Protein AF-A0AAN8EA40-F1 (afdb_monomer)

Sequence (166 aa):
MSTSNLGLNASTLRSSLPILTGALYTLGIYGGLHTLRDPTSGAKSFGIILPNSTPTNTETAYTRIHGIRNFANGAIGLSMLAFLEYSSYCTSFTTGPLVTTAVKKMLGYSMLIGAVVGVSDGWTLYQFSEAEGLDGEAKETAKRQRVGHVGMAVVPAVLGVGWLYA

Foldseek 3Di:
DDDPDPCPDLVVLLVCLLVLLLVVLVVLQVLLVVCLVPVQVSCVLLLADDPPDDDDPVSSVVSNVSSVVSNVLSVVSVVLSCCCPPNCQCVPPPRNVVSNLVSLLVLLVSLLVVLVVLQVSLVVLVVVLPDPPDDDPSNVSSNVSSVVSNVVSVSSNVSSVSSNVD

Solvent-accessible surface area (backbone atoms only — not comparable to full-atom values): 8407 Å² total; per-residue (Å²): 138,83,84,78,78,87,67,78,49,68,65,60,56,58,70,42,45,65,59,55,50,45,52,54,21,48,50,27,31,52,53,7,51,47,9,58,77,37,32,69,63,32,38,42,74,72,20,50,54,69,80,97,52,83,77,49,73,66,56,44,50,52,40,30,53,52,11,51,51,33,23,50,54,10,50,51,51,43,49,53,50,47,42,55,77,70,32,67,60,32,71,31,89,87,52,4,69,62,49,37,49,50,51,33,40,51,52,8,51,53,23,40,52,50,16,52,48,23,42,48,51,16,53,50,25,48,54,55,36,68,35,88,94,48,55,72,70,34,21,54,39,8,51,53,34,19,53,49,30,42,58,56,17,48,55,35,35,52,51,10,53,46,32,62,76,100

Structure (mmCIF, N/CA/C/O backbone):
data_AF-A0AAN8EA40-F1
#
_entry.id   AF-A0AAN8EA40-F1
#
loop_
_atom_site.group_PDB
_atom_site.id
_atom_site.type_symbol
_atom_site.label_atom_id
_atom_site.label_alt_id
_atom_site.label_comp_id
_atom_site.label_asym_id
_atom_site.label_entity_id
_atom_site.label_seq_id
_atom_site.pdbx_PDB_ins_code
_atom_site.Cartn_x
_atom_site.Cartn_y
_atom_site.Cartn_z
_atom_site.occupancy
_atom_site.B_iso_or_equiv
_atom_site.auth_seq_id
_atom_site.auth_comp_id
_atom_site.auth_asym_id
_atom_site.auth_atom_id
_atom_site.pdbx_PDB_model_num
ATOM 1 N N . MET A 1 1 ? -27.333 -1.429 -36.889 1.00 37.62 1 MET A N 1
ATOM 2 C CA . MET A 1 1 ? -27.104 -1.162 -35.453 1.00 37.62 1 MET A CA 1
ATOM 3 C C . MET A 1 1 ? -25.611 -1.264 -35.203 1.00 37.62 1 MET A C 1
ATOM 5 O O . MET A 1 1 ? -25.055 -2.337 -35.378 1.00 37.62 1 MET A O 1
ATOM 9 N N . SER A 1 2 ? -24.961 -0.130 -34.941 1.00 35.69 2 SER A N 1
ATOM 10 C CA . SER A 1 2 ? -23.514 -0.035 -34.726 1.00 35.69 2 SER A CA 1
ATOM 11 C C . SER A 1 2 ? -23.214 -0.334 -33.259 1.00 35.69 2 SER A C 1
ATOM 13 O O . SER A 1 2 ? -23.702 0.372 -32.378 1.00 35.69 2 SER A O 1
ATOM 15 N N . THR A 1 3 ? -22.464 -1.400 -32.991 1.00 43.47 3 THR A N 1
ATOM 16 C CA . THR A 1 3 ? -21.901 -1.693 -31.670 1.00 43.47 3 THR A CA 1
ATOM 17 C C . THR A 1 3 ? -20.776 -0.699 -31.406 1.00 43.47 3 THR A C 1
ATOM 19 O O . THR A 1 3 ? -19.670 -0.838 -31.925 1.00 43.47 3 THR A O 1
ATOM 22 N N . SER A 1 4 ? -21.073 0.346 -30.638 1.00 45.00 4 SER A N 1
ATOM 23 C CA . SER A 1 4 ? -20.096 1.334 -30.195 1.00 45.00 4 SER A CA 1
ATOM 24 C C . SER A 1 4 ? -19.005 0.669 -29.353 1.00 45.00 4 SER A C 1
ATOM 26 O O . SER A 1 4 ? -19.271 0.087 -28.303 1.00 45.00 4 SER A O 1
ATOM 28 N N . ASN A 1 5 ? -17.779 0.776 -29.861 1.00 45.84 5 ASN A N 1
ATOM 29 C CA . ASN A 1 5 ? -16.525 0.305 -29.294 1.00 45.84 5 ASN A CA 1
ATOM 30 C C . ASN A 1 5 ? -16.350 0.705 -27.817 1.00 45.84 5 ASN A C 1
ATOM 32 O O . ASN A 1 5 ? -15.955 1.829 -27.518 1.00 45.84 5 ASN A O 1
ATOM 36 N N . LEU A 1 6 ? -16.496 -0.254 -26.901 1.00 45.44 6 LEU A N 1
ATOM 37 C CA . LEU A 1 6 ? -15.894 -0.225 -25.557 1.00 45.44 6 LEU A CA 1
ATOM 38 C C . LEU A 1 6 ? -14.390 -0.568 -25.632 1.00 45.44 6 LEU A C 1
ATOM 40 O O . LEU A 1 6 ? -13.845 -1.321 -24.830 1.00 45.44 6 LEU A O 1
ATOM 44 N N . GLY A 1 7 ? -13.711 -0.034 -26.648 1.00 42.53 7 GLY A N 1
ATOM 45 C CA . GLY A 1 7 ? -12.279 -0.181 -26.843 1.00 42.53 7 GLY A CA 1
ATOM 46 C C . GLY A 1 7 ? -11.542 0.829 -25.981 1.00 42.53 7 GLY A C 1
ATOM 47 O O . GLY A 1 7 ? -11.086 1.851 -26.488 1.00 42.53 7 GLY A O 1
ATOM 48 N N . LEU A 1 8 ? -11.411 0.549 -24.684 1.00 53.44 8 LEU A N 1
ATOM 49 C CA . LEU A 1 8 ? -10.285 1.072 -23.913 1.00 53.44 8 LEU A CA 1
ATOM 50 C C . LEU A 1 8 ? -9.019 0.647 -24.668 1.00 53.44 8 LEU A C 1
ATOM 52 O O . LEU A 1 8 ? -8.641 -0.523 -24.652 1.00 53.44 8 LEU A O 1
ATOM 56 N N . ASN A 1 9 ? -8.434 1.571 -25.431 1.00 59.56 9 ASN A N 1
ATOM 57 C CA . ASN A 1 9 ? -7.292 1.271 -26.280 1.00 59.56 9 ASN A CA 1
ATOM 58 C C . ASN A 1 9 ? -6.148 0.790 -25.378 1.00 59.56 9 ASN A C 1
ATOM 60 O O . ASN A 1 9 ? -5.776 1.477 -24.424 1.00 59.56 9 ASN A O 1
ATOM 64 N N . ALA A 1 10 ? -5.606 -0.398 -25.651 1.00 61.06 10 ALA A N 1
ATOM 65 C CA . ALA A 1 10 ? -4.533 -0.991 -24.854 1.00 61.06 10 ALA A CA 1
ATOM 66 C C . ALA A 1 10 ? -3.324 -0.043 -24.722 1.00 61.06 10 ALA A C 1
ATOM 68 O O . ALA A 1 10 ? -2.621 -0.071 -23.712 1.00 61.06 10 ALA A O 1
ATOM 69 N N . SER A 1 11 ? -3.126 0.848 -25.701 1.00 61.09 11 SER A N 1
ATOM 70 C CA . SER A 1 11 ? -2.128 1.919 -25.645 1.00 61.09 11 SER A CA 1
ATOM 71 C C . SER A 1 11 ? -2.410 2.948 -24.542 1.00 61.09 11 SER A C 1
ATOM 73 O O . SER A 1 11 ? -1.503 3.276 -23.786 1.00 61.09 11 SER A O 1
ATOM 75 N N . THR A 1 12 ? -3.656 3.406 -24.384 1.00 65.12 12 THR A N 1
ATOM 76 C CA . THR A 1 12 ? -4.066 4.356 -23.336 1.00 65.12 12 THR A CA 1
ATOM 77 C C . THR A 1 12 ? -3.888 3.758 -21.943 1.00 65.12 12 THR A C 1
ATOM 79 O O . THR A 1 12 ? -3.359 4.419 -21.051 1.00 65.12 12 THR A O 1
ATOM 82 N N . LEU A 1 13 ? -4.254 2.483 -21.771 1.00 64.75 13 LEU A N 1
ATOM 83 C CA . LEU A 1 13 ? -4.001 1.735 -20.535 1.00 64.75 13 LEU A CA 1
ATOM 84 C C . LEU A 1 13 ? -2.501 1.688 -20.223 1.00 64.75 13 LEU A C 1
ATOM 86 O O . LEU A 1 13 ? -2.096 2.066 -19.124 1.00 64.75 13 LEU A O 1
ATOM 90 N N . ARG A 1 14 ? -1.670 1.325 -21.205 1.00 72.31 14 ARG A N 1
ATOM 91 C CA . ARG A 1 14 ? -0.217 1.196 -21.032 1.00 72.31 14 ARG A CA 1
ATOM 92 C C . ARG A 1 14 ? 0.465 2.535 -20.710 1.00 72.31 14 ARG A C 1
ATOM 94 O O . ARG A 1 14 ? 1.336 2.565 -19.848 1.00 72.31 14 ARG A O 1
ATOM 101 N N . SER A 1 15 ? 0.029 3.640 -21.318 1.00 79.56 15 SER A N 1
ATOM 102 C CA . SER A 1 15 ? 0.539 4.990 -21.020 1.00 79.56 15 SER A CA 1
ATOM 103 C C . SER A 1 15 ? 0.106 5.529 -19.651 1.00 79.56 15 SER A C 1
ATOM 105 O O . SER A 1 15 ? 0.781 6.389 -19.094 1.00 79.56 15 SER A O 1
ATOM 107 N N . SER A 1 16 ? -1.002 5.035 -19.091 1.00 87.06 16 SER A N 1
ATOM 108 C CA . SER A 1 16 ? -1.504 5.472 -17.779 1.00 87.06 16 SER A CA 1
ATOM 109 C C . SER A 1 16 ? -0.897 4.717 -16.588 1.00 87.06 16 SER A C 1
ATOM 111 O O . SER A 1 16 ? -0.950 5.216 -15.462 1.00 87.06 16 SER A O 1
ATOM 113 N N . LEU A 1 17 ? -0.293 3.541 -16.822 1.00 91.62 17 LEU A N 1
ATOM 114 C CA . LEU A 1 17 ? 0.243 2.674 -15.767 1.00 91.62 17 LEU A CA 1
ATOM 115 C C . LEU A 1 17 ? 1.237 3.388 -14.838 1.00 91.62 17 LEU A C 1
ATOM 117 O O . LEU A 1 17 ? 1.021 3.312 -13.627 1.00 91.62 17 LEU A O 1
ATOM 121 N N . PRO A 1 18 ? 2.263 4.118 -15.325 1.00 93.88 18 PRO A N 1
ATOM 122 C CA . PRO A 1 18 ? 3.205 4.810 -14.445 1.00 93.88 18 PRO A CA 1
ATOM 123 C C . PRO A 1 18 ? 2.524 5.831 -13.533 1.00 93.88 18 PRO A C 1
ATOM 125 O O . PRO A 1 18 ? 2.788 5.870 -12.334 1.00 93.88 18 PRO A O 1
ATOM 128 N N . ILE A 1 19 ? 1.586 6.612 -14.074 1.00 94.31 19 ILE A N 1
ATOM 129 C CA . ILE A 1 19 ? 0.891 7.674 -13.336 1.00 94.31 19 ILE A CA 1
ATOM 130 C C . ILE A 1 19 ? 0.022 7.074 -12.228 1.00 94.31 19 ILE A C 1
ATOM 132 O O . ILE A 1 19 ? 0.114 7.486 -11.072 1.00 94.31 19 ILE A O 1
ATOM 136 N N . LEU A 1 20 ? -0.792 6.069 -12.562 1.00 94.44 20 LEU A N 1
ATOM 137 C CA . LEU A 1 20 ? -1.671 5.408 -11.594 1.00 94.44 20 LEU A CA 1
ATOM 138 C C . LEU A 1 20 ? -0.871 4.654 -10.525 1.00 94.44 20 LEU A C 1
ATOM 140 O O . LEU A 1 20 ? -1.225 4.677 -9.347 1.00 94.44 20 LEU A O 1
ATOM 144 N N . THR A 1 21 ? 0.247 4.046 -10.923 1.00 95.50 21 THR A N 1
ATOM 145 C CA . THR A 1 21 ? 1.201 3.396 -10.015 1.00 95.50 21 THR A CA 1
ATOM 146 C C . THR A 1 21 ? 1.815 4.393 -9.044 1.00 95.50 21 THR A C 1
ATOM 148 O O . THR A 1 21 ? 1.827 4.158 -7.835 1.00 95.50 21 THR A O 1
ATOM 151 N N . GLY A 1 22 ? 2.287 5.525 -9.566 1.00 96.56 22 GLY A N 1
ATOM 152 C CA . GLY A 1 22 ? 2.853 6.604 -8.770 1.00 96.56 22 GLY A CA 1
ATOM 153 C C . GLY A 1 22 ? 1.842 7.161 -7.772 1.00 96.56 22 GLY A C 1
ATOM 154 O O . GLY A 1 22 ? 2.160 7.307 -6.592 1.00 96.56 22 GLY A O 1
ATOM 155 N N . ALA A 1 23 ? 0.602 7.396 -8.209 1.00 96.38 23 ALA A N 1
ATOM 156 C CA . ALA A 1 23 ? -0.477 7.845 -7.334 1.00 96.38 23 ALA A CA 1
ATOM 157 C C . ALA A 1 23 ? -0.747 6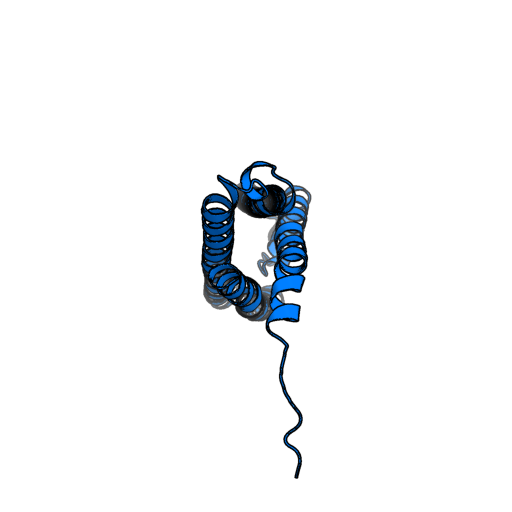.839 -6.203 1.00 96.38 23 ALA A C 1
ATOM 159 O O . ALA A 1 23 ? -0.767 7.222 -5.033 1.00 96.38 23 ALA A O 1
ATOM 160 N N . LEU A 1 24 ? -0.876 5.548 -6.527 1.00 95.44 24 LEU A N 1
ATOM 161 C CA . LEU A 1 24 ? -1.132 4.499 -5.540 1.00 95.44 24 LEU A CA 1
ATOM 162 C C . LEU A 1 24 ? -0.020 4.407 -4.483 1.00 95.44 24 LEU A C 1
ATOM 164 O O . LEU A 1 24 ? -0.303 4.407 -3.285 1.00 95.44 24 LEU A O 1
ATOM 168 N N . TYR A 1 25 ? 1.248 4.360 -4.897 1.00 97.06 25 TYR A N 1
ATOM 169 C CA . TYR A 1 25 ? 2.356 4.272 -3.943 1.00 97.06 25 TYR A CA 1
ATOM 170 C C . TYR A 1 25 ? 2.550 5.566 -3.138 1.00 97.06 25 TYR A C 1
ATOM 172 O O . TYR A 1 25 ? 2.917 5.506 -1.962 1.00 97.06 25 TYR A O 1
ATOM 180 N N . THR A 1 26 ? 2.217 6.727 -3.714 1.00 97.31 26 THR A N 1
ATOM 181 C CA . THR A 1 26 ? 2.186 8.005 -2.984 1.00 97.31 26 THR A CA 1
ATOM 182 C C . THR A 1 26 ? 1.138 7.990 -1.872 1.00 97.31 26 THR A C 1
ATOM 184 O O . THR A 1 26 ? 1.416 8.463 -0.769 1.00 97.31 26 THR A O 1
ATOM 187 N N . LEU A 1 27 ? -0.038 7.395 -2.107 1.00 94.00 27 LEU A N 1
ATOM 188 C CA . LEU A 1 27 ? -1.041 7.199 -1.053 1.00 94.00 27 LEU A CA 1
ATOM 189 C C . LEU A 1 27 ? -0.507 6.315 0.082 1.00 94.00 27 LEU A C 1
ATOM 191 O O . LEU A 1 27 ? -0.780 6.603 1.244 1.00 94.00 27 LEU A O 1
ATOM 195 N N . GLY A 1 28 ? 0.302 5.296 -0.228 1.00 93.19 28 GLY A N 1
ATOM 196 C CA . GLY A 1 28 ? 0.988 4.477 0.780 1.00 93.19 28 GLY A CA 1
ATOM 197 C C . GLY A 1 28 ? 1.945 5.290 1.660 1.00 93.19 28 GLY A C 1
ATOM 198 O O . GLY A 1 28 ? 1.900 5.184 2.888 1.00 93.19 28 GLY A O 1
ATOM 199 N N . ILE A 1 29 ? 2.749 6.169 1.049 1.00 97.50 29 ILE A N 1
ATOM 200 C CA . ILE A 1 29 ? 3.627 7.107 1.771 1.00 97.50 29 ILE A CA 1
ATOM 201 C C . ILE A 1 29 ? 2.812 8.038 2.662 1.00 97.50 29 ILE A C 1
ATOM 203 O O . ILE A 1 29 ? 3.083 8.140 3.859 1.00 97.50 29 ILE A O 1
ATOM 207 N N . TYR A 1 30 ? 1.813 8.706 2.085 1.00 96.62 30 TYR A N 1
ATOM 208 C CA . TYR A 1 30 ? 0.980 9.659 2.807 1.00 96.62 30 TYR A CA 1
ATOM 209 C C . TYR A 1 30 ? 0.251 8.991 3.977 1.00 96.62 30 TYR A C 1
ATOM 211 O O . TYR A 1 30 ? 0.333 9.474 5.105 1.00 96.62 30 TYR A O 1
ATOM 219 N N . GLY A 1 31 ? -0.395 7.847 3.736 1.00 93.50 31 GLY A N 1
ATOM 220 C CA . GLY A 1 31 ? -1.091 7.077 4.766 1.00 93.50 31 GLY A CA 1
ATOM 221 C C . GLY A 1 31 ? -0.150 6.590 5.869 1.00 93.50 31 GLY A C 1
ATOM 222 O O . GLY A 1 31 ? -0.496 6.662 7.052 1.00 93.50 31 GLY A O 1
ATOM 223 N N . GLY A 1 32 ? 1.065 6.167 5.509 1.00 95.75 32 GLY A N 1
ATOM 224 C CA . GLY A 1 32 ? 2.104 5.793 6.465 1.00 95.75 32 GLY A CA 1
ATOM 225 C C . GLY A 1 32 ? 2.548 6.959 7.351 1.00 95.75 32 GLY A C 1
ATOM 226 O O . GLY A 1 32 ? 2.529 6.843 8.577 1.00 95.75 32 GLY A O 1
ATOM 227 N N . LEU A 1 33 ? 2.873 8.110 6.753 1.00 97.06 33 LEU A N 1
ATOM 228 C CA . LEU A 1 33 ? 3.269 9.324 7.482 1.00 97.06 33 LEU A CA 1
ATOM 229 C C . LEU A 1 33 ? 2.145 9.868 8.365 1.00 97.06 33 LEU A C 1
ATOM 231 O O . LEU A 1 33 ? 2.394 10.248 9.510 1.00 97.06 33 LEU A O 1
ATOM 235 N N . HIS A 1 34 ? 0.913 9.879 7.856 1.00 95.44 34 HIS A N 1
ATOM 236 C CA . HIS A 1 34 ? -0.264 10.272 8.622 1.00 95.44 34 HIS A CA 1
ATOM 237 C C . HIS A 1 34 ? -0.420 9.393 9.869 1.00 95.44 34 HIS A C 1
ATOM 239 O O . HIS A 1 34 ? -0.507 9.916 10.976 1.00 95.44 34 HIS A O 1
ATOM 245 N N . THR A 1 35 ? -0.334 8.068 9.709 1.00 95.19 35 THR A N 1
ATOM 246 C CA . THR A 1 35 ? -0.422 7.100 10.818 1.00 95.19 35 THR A CA 1
ATOM 247 C C . THR A 1 35 ? 0.725 7.252 11.823 1.00 95.19 35 THR A C 1
ATOM 249 O O . THR A 1 35 ? 0.543 7.037 13.018 1.00 95.19 35 THR A O 1
ATOM 252 N N . LEU A 1 36 ? 1.921 7.639 11.374 1.00 95.44 36 LEU A N 1
ATOM 253 C CA . LEU A 1 36 ? 3.053 7.888 12.272 1.00 95.44 36 LEU A CA 1
ATOM 254 C C . LEU A 1 36 ? 2.873 9.151 13.115 1.00 95.44 36 LEU A C 1
ATOM 256 O O . LEU A 1 36 ? 3.257 9.168 14.288 1.00 95.44 36 LEU A O 1
ATOM 260 N N . ARG A 1 37 ? 2.310 10.201 12.509 1.00 96.00 37 ARG A N 1
ATOM 261 C CA . ARG A 1 37 ? 2.056 11.489 13.160 1.00 96.00 37 ARG A CA 1
ATOM 262 C C . ARG A 1 37 ? 0.880 11.409 14.128 1.00 96.00 37 ARG A C 1
ATOM 264 O O . ARG A 1 37 ? 0.982 11.929 15.235 1.00 96.00 37 ARG A O 1
ATOM 271 N N . ASP A 1 38 ? -0.196 10.754 13.711 1.00 94.06 38 ASP A N 1
ATOM 272 C CA . ASP A 1 38 ? -1.413 10.556 14.493 1.00 94.06 38 ASP A CA 1
ATOM 273 C C . ASP A 1 38 ? -1.869 9.088 14.389 1.00 94.06 38 ASP A C 1
ATOM 275 O O . ASP A 1 38 ? -2.655 8.729 13.505 1.00 94.06 38 ASP A O 1
ATOM 279 N N . PRO A 1 39 ? -1.361 8.212 15.277 1.00 91.88 39 PRO A N 1
ATOM 280 C CA . PRO A 1 39 ? -1.701 6.792 15.266 1.00 91.88 39 PRO A CA 1
ATOM 281 C C . PRO A 1 39 ? -3.193 6.535 15.472 1.00 91.88 39 PRO A C 1
ATOM 283 O O . PRO A 1 39 ? -3.744 5.637 14.847 1.00 91.88 39 PRO A O 1
ATOM 286 N N . THR A 1 40 ? -3.868 7.336 16.296 1.00 90.06 40 THR A N 1
ATOM 287 C CA . THR A 1 40 ? -5.296 7.155 16.584 1.00 90.06 40 THR A CA 1
ATOM 288 C C . THR A 1 40 ? -6.141 7.450 15.346 1.00 90.06 40 THR A C 1
ATOM 290 O O . THR A 1 40 ? -6.977 6.633 14.951 1.00 90.06 40 THR A O 1
ATOM 293 N N . SER A 1 41 ? -5.891 8.584 14.684 1.00 90.56 41 SER A N 1
ATOM 294 C CA . SER A 1 41 ? -6.557 8.925 13.420 1.00 90.56 41 SER A CA 1
ATOM 295 C C . SER A 1 41 ? -6.189 7.947 12.295 1.00 90.56 41 SER A C 1
ATOM 297 O O . SER A 1 41 ? -7.040 7.556 11.486 1.00 90.56 41 SER A O 1
ATOM 299 N N . GLY A 1 42 ? -4.934 7.487 12.274 1.00 90.38 42 GLY A N 1
ATOM 300 C CA . GLY A 1 42 ? -4.464 6.423 11.390 1.00 90.38 42 GLY A CA 1
ATOM 301 C C . GLY A 1 42 ? -5.293 5.149 11.542 1.00 90.38 42 GLY A C 1
ATOM 302 O O . GLY A 1 42 ? -5.927 4.725 10.580 1.00 90.38 42 GLY A O 1
ATOM 303 N N . ALA A 1 43 ? -5.376 4.588 12.751 1.00 90.88 43 ALA A N 1
ATOM 304 C CA . ALA A 1 43 ? -6.174 3.393 13.039 1.00 90.88 43 ALA A CA 1
ATOM 305 C C . ALA A 1 43 ? -7.652 3.562 12.641 1.00 90.88 43 ALA A C 1
ATOM 307 O O . ALA A 1 43 ? -8.218 2.682 11.987 1.00 90.88 43 ALA A O 1
ATOM 308 N N . LYS A 1 44 ? -8.253 4.728 12.925 1.00 89.81 44 LYS A N 1
ATOM 309 C CA . LYS A 1 44 ? -9.635 5.032 12.513 1.00 89.81 44 LYS A CA 1
ATOM 310 C C . LYS A 1 44 ? -9.805 5.023 10.991 1.00 89.81 44 LYS A C 1
ATOM 312 O O . LYS A 1 44 ? -10.831 4.558 10.494 1.00 89.81 44 LYS A O 1
ATOM 317 N N . SER A 1 45 ? -8.802 5.484 10.243 1.00 88.81 45 SER A N 1
ATOM 318 C CA . SER A 1 45 ? -8.813 5.455 8.772 1.00 88.81 45 SER A CA 1
ATOM 319 C C . SER A 1 45 ? -8.800 4.026 8.216 1.00 88.81 45 SER A C 1
ATOM 321 O O . SER A 1 45 ? -9.438 3.777 7.197 1.00 88.81 45 SER A O 1
ATOM 323 N N . PHE A 1 46 ? -8.169 3.085 8.929 1.00 88.06 46 PHE A N 1
ATOM 324 C CA . PHE A 1 46 ? -8.225 1.641 8.654 1.00 88.06 46 PHE A CA 1
ATOM 325 C C . PHE A 1 46 ? -9.502 0.966 9.179 1.00 88.06 46 PHE A C 1
ATOM 327 O O . PHE A 1 46 ? -9.676 -0.232 9.018 1.00 88.06 46 PHE A O 1
ATOM 334 N N . GLY A 1 47 ? -10.415 1.706 9.811 1.00 89.44 47 GLY A N 1
ATOM 335 C CA . GLY A 1 47 ? -11.670 1.165 10.335 1.00 89.44 47 GLY A CA 1
ATOM 336 C C . GLY A 1 47 ? -11.604 0.607 11.747 1.00 89.44 47 GLY A C 1
ATOM 337 O O . GLY A 1 47 ? -12.570 -0.008 12.194 1.00 89.44 47 GLY A O 1
ATOM 338 N N . ILE A 1 48 ? -10.503 0.848 12.456 1.00 89.69 48 ILE A N 1
ATOM 339 C CA . ILE A 1 48 ? -10.323 0.423 13.840 1.00 89.69 48 ILE A CA 1
ATOM 340 C C . ILE A 1 48 ? -10.615 1.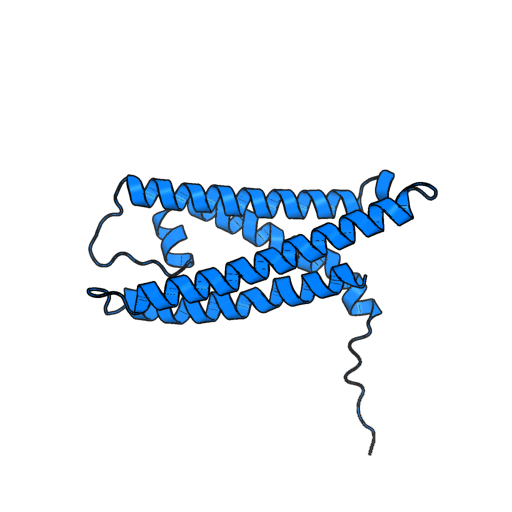619 14.745 1.00 89.69 48 ILE A C 1
ATOM 342 O O . ILE A 1 48 ? -9.830 2.562 14.840 1.00 89.69 48 ILE A O 1
ATOM 346 N N . ILE A 1 49 ? -11.771 1.582 15.403 1.00 86.44 49 ILE A N 1
ATOM 347 C CA . ILE A 1 49 ? -12.141 2.519 16.465 1.00 86.44 49 ILE A CA 1
ATOM 348 C C . ILE A 1 49 ? -12.190 1.717 17.757 1.00 86.44 49 ILE A C 1
ATOM 350 O O . ILE A 1 49 ? -12.909 0.724 17.827 1.00 86.44 49 ILE A O 1
ATOM 354 N N . LEU A 1 50 ? -11.446 2.153 18.772 1.00 75.12 50 LEU A N 1
ATOM 355 C CA . LEU A 1 50 ? -11.561 1.611 20.122 1.00 75.12 50 LEU A CA 1
ATOM 356 C C . LEU A 1 50 ? -12.707 2.348 20.831 1.00 75.12 50 LEU A C 1
ATOM 358 O O . LEU A 1 50 ? -12.560 3.542 21.116 1.00 75.12 50 LEU A O 1
ATOM 362 N N . PRO A 1 51 ? -13.864 1.709 21.084 1.00 64.50 51 PRO A N 1
ATOM 363 C CA . PRO A 1 51 ? -14.930 2.362 21.824 1.00 64.50 51 PRO A CA 1
ATOM 364 C C . PRO A 1 51 ? -14.464 2.622 23.263 1.00 64.50 51 PRO A C 1
ATOM 366 O O . PRO A 1 51 ? -13.996 1.726 23.965 1.00 64.50 51 PRO A O 1
ATOM 369 N N . ASN A 1 52 ? -14.583 3.878 23.696 1.00 62.75 52 ASN A N 1
ATOM 370 C CA . ASN A 1 52 ? -14.450 4.316 25.092 1.00 62.75 52 ASN A CA 1
ATOM 371 C C . ASN A 1 52 ? -13.088 4.080 25.776 1.00 62.75 52 ASN A C 1
ATOM 373 O O . ASN A 1 52 ? -13.011 4.136 27.002 1.00 62.75 52 ASN A O 1
ATOM 377 N N . SER A 1 53 ? -12.011 3.869 25.013 1.00 65.38 53 SER A N 1
ATOM 378 C CA . SER A 1 53 ? -10.684 3.558 25.562 1.00 65.38 53 SER A CA 1
ATOM 379 C C . SER A 1 53 ? -9.605 4.425 24.918 1.00 65.38 53 SER A C 1
ATOM 381 O O . SER A 1 53 ? -9.484 4.465 23.694 1.00 65.38 53 SER A O 1
ATOM 383 N N . THR A 1 54 ? -8.786 5.097 25.729 1.00 79.31 54 THR A N 1
ATOM 384 C CA . THR A 1 54 ? -7.517 5.659 25.247 1.00 79.31 54 THR A CA 1
ATOM 385 C C . THR A 1 54 ? -6.633 4.500 24.780 1.00 79.31 54 THR A C 1
ATOM 387 O O . THR A 1 54 ? -6.461 3.558 25.557 1.00 79.31 54 THR A O 1
ATOM 390 N N . PRO A 1 55 ? -6.057 4.545 23.562 1.00 84.31 55 PRO A N 1
ATOM 391 C CA . PRO A 1 55 ? -5.171 3.491 23.092 1.00 84.31 55 PRO A CA 1
ATOM 392 C C . PRO A 1 55 ? -4.027 3.264 24.077 1.00 84.31 55 PRO A C 1
ATOM 394 O O . PRO A 1 55 ? -3.372 4.207 24.531 1.00 84.31 55 PRO A O 1
ATOM 397 N N . THR A 1 56 ? -3.756 2.006 24.387 1.00 89.88 56 THR A N 1
ATOM 398 C CA . THR A 1 56 ? -2.590 1.619 25.175 1.00 89.88 56 THR A CA 1
ATOM 399 C C . THR A 1 56 ? -1.295 1.961 24.428 1.00 89.88 56 THR A C 1
ATOM 401 O O . THR A 1 56 ? -1.259 2.132 23.202 1.00 89.88 56 THR A O 1
ATOM 404 N N . ASN A 1 57 ? -0.177 2.008 25.160 1.00 90.62 57 ASN A N 1
ATOM 405 C CA . ASN A 1 57 ? 1.145 2.183 24.550 1.00 90.62 57 ASN A CA 1
ATOM 406 C C . ASN A 1 57 ? 1.450 1.079 23.524 1.00 90.62 57 ASN A C 1
ATOM 408 O O . ASN A 1 57 ? 2.052 1.356 22.486 1.00 90.62 57 ASN A O 1
ATOM 412 N N . THR A 1 58 ? 0.998 -0.152 23.783 1.00 92.44 58 THR A N 1
ATOM 413 C CA . THR A 1 58 ? 1.177 -1.296 22.881 1.00 92.44 58 THR A CA 1
ATOM 414 C C . THR A 1 58 ? 0.396 -1.117 21.582 1.00 92.44 58 THR A C 1
ATOM 416 O O . THR A 1 58 ? 0.974 -1.271 20.508 1.00 92.44 58 THR A O 1
ATOM 419 N N . GLU A 1 59 ? -0.880 -0.729 21.645 1.00 90.31 59 GLU A N 1
ATOM 420 C CA . GLU A 1 59 ? -1.709 -0.480 20.451 1.00 90.31 59 GLU A CA 1
ATOM 421 C C . GLU A 1 59 ?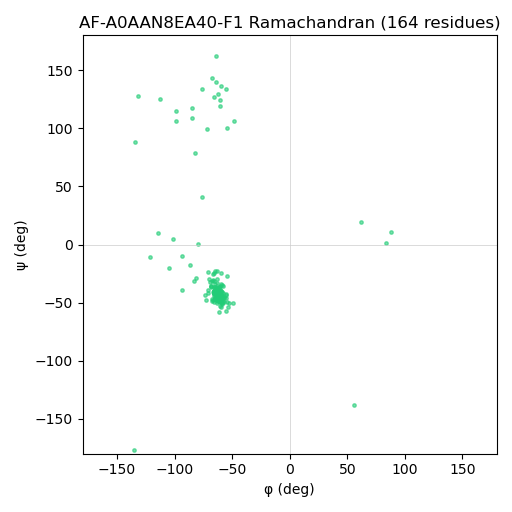 -1.177 0.697 19.626 1.00 90.31 59 GLU A C 1
ATOM 423 O O . GLU A 1 59 ? -1.110 0.634 18.394 1.00 90.31 59 GLU A O 1
ATOM 428 N N . THR A 1 60 ? -0.716 1.750 20.304 1.00 91.62 60 THR A N 1
ATOM 429 C CA . THR A 1 60 ? -0.086 2.906 19.657 1.00 91.62 60 THR A CA 1
ATOM 430 C C . THR A 1 60 ? 1.202 2.502 18.937 1.00 91.62 60 THR A C 1
ATOM 432 O O . THR A 1 60 ? 1.407 2.865 17.775 1.00 91.62 60 THR A O 1
ATOM 435 N N . ALA A 1 61 ? 2.072 1.729 19.595 1.00 93.88 61 ALA A N 1
ATOM 436 C CA . ALA A 1 61 ? 3.303 1.225 18.991 1.00 93.88 61 ALA A CA 1
ATOM 437 C C . ALA A 1 61 ? 3.010 0.299 17.800 1.00 93.88 61 ALA A C 1
ATOM 439 O O . ALA A 1 61 ? 3.620 0.447 16.739 1.00 93.88 61 ALA A O 1
ATOM 440 N N . TYR A 1 62 ? 2.031 -0.598 17.935 1.00 91.94 62 TYR A N 1
ATOM 441 C CA . TYR A 1 62 ? 1.600 -1.500 16.868 1.00 91.94 62 TYR A CA 1
ATOM 442 C C . TYR A 1 62 ? 1.078 -0.738 15.644 1.00 91.94 62 TYR A C 1
ATOM 444 O O . TYR A 1 62 ? 1.454 -1.037 14.507 1.00 91.94 62 TYR A O 1
ATOM 452 N N . THR A 1 63 ? 0.280 0.304 15.871 1.00 93.62 63 THR A N 1
ATOM 453 C CA . THR A 1 63 ? -0.237 1.169 14.804 1.00 93.62 63 THR A CA 1
ATOM 454 C C . THR A 1 63 ? 0.891 1.923 14.098 1.00 93.62 63 THR A C 1
ATOM 456 O O . THR A 1 63 ? 0.933 1.979 12.868 1.00 93.62 63 THR A O 1
ATOM 459 N N . ARG A 1 64 ? 1.881 2.427 14.845 1.00 94.56 64 ARG A N 1
ATOM 460 C CA . ARG A 1 64 ? 3.074 3.061 14.256 1.00 94.56 64 ARG A CA 1
ATOM 461 C C . ARG A 1 64 ? 3.890 2.085 13.410 1.00 94.56 64 ARG A C 1
ATOM 463 O O . ARG A 1 64 ? 4.332 2.462 12.329 1.00 94.56 64 ARG A O 1
ATOM 470 N N . ILE A 1 65 ? 4.052 0.830 13.836 1.00 96.06 65 ILE A N 1
ATOM 471 C CA . ILE A 1 65 ? 4.725 -0.198 13.022 1.00 96.06 65 ILE A CA 1
ATOM 472 C C . ILE A 1 65 ? 4.015 -0.370 11.670 1.00 96.06 65 ILE A C 1
ATOM 474 O O . ILE A 1 65 ? 4.682 -0.446 10.636 1.00 96.06 65 ILE A O 1
ATOM 478 N N . HIS A 1 66 ? 2.680 -0.368 11.649 1.00 92.38 66 HIS A N 1
ATOM 479 C CA . HIS A 1 66 ? 1.908 -0.416 10.401 1.00 92.38 66 HIS A CA 1
ATOM 480 C C . HIS A 1 66 ? 2.098 0.848 9.557 1.00 92.38 66 HIS A C 1
ATOM 482 O O . HIS A 1 66 ? 2.304 0.748 8.348 1.00 92.38 66 HIS A O 1
ATOM 488 N N . GLY A 1 67 ? 2.141 2.023 10.190 1.00 95.06 67 GLY A N 1
ATOM 489 C CA . GLY A 1 67 ? 2.495 3.279 9.525 1.00 95.06 67 GLY A CA 1
ATOM 490 C C . GLY A 1 67 ? 3.859 3.219 8.825 1.00 95.06 67 GLY A C 1
ATOM 491 O O . GLY A 1 67 ? 3.962 3.573 7.650 1.00 95.06 67 GLY A O 1
ATOM 492 N N . ILE A 1 68 ? 4.890 2.692 9.499 1.00 97.50 68 ILE A N 1
ATOM 493 C CA . ILE A 1 68 ? 6.233 2.500 8.918 1.00 97.50 68 ILE A CA 1
ATOM 494 C C . ILE A 1 68 ? 6.179 1.545 7.725 1.00 97.50 68 ILE A C 1
ATOM 496 O O . ILE A 1 68 ? 6.767 1.838 6.687 1.00 97.50 68 ILE A O 1
ATOM 500 N N . ARG A 1 69 ? 5.470 0.417 7.850 1.00 95.12 69 ARG A N 1
ATOM 501 C CA . ARG A 1 69 ? 5.341 -0.567 6.763 1.00 95.12 69 ARG A CA 1
ATOM 502 C C . ARG A 1 69 ? 4.660 0.030 5.533 1.00 95.12 69 ARG A C 1
ATOM 504 O O . ARG A 1 69 ? 5.156 -0.159 4.427 1.00 95.12 69 ARG A O 1
ATOM 511 N N . ASN A 1 70 ? 3.587 0.796 5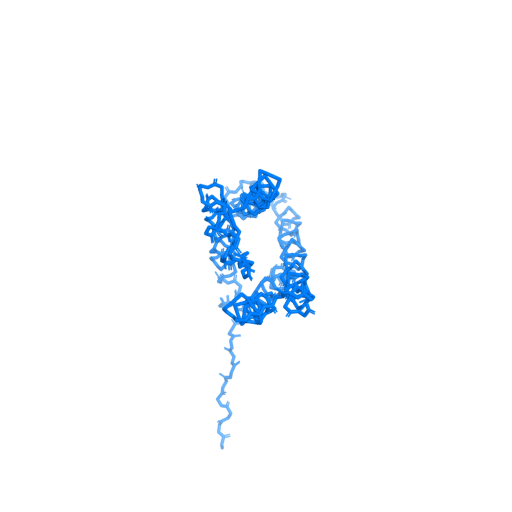.715 1.00 94.12 70 ASN A N 1
ATOM 512 C CA . ASN A 1 70 ? 2.894 1.462 4.609 1.00 94.12 70 ASN A CA 1
ATOM 513 C C . ASN A 1 70 ? 3.768 2.523 3.939 1.00 94.12 70 ASN A C 1
ATOM 515 O O . ASN A 1 70 ? 3.849 2.562 2.710 1.00 94.12 70 ASN A O 1
ATOM 519 N N . PHE A 1 71 ? 4.484 3.319 4.739 1.00 97.00 71 PHE A N 1
ATOM 520 C CA . PHE A 1 71 ? 5.456 4.277 4.224 1.00 97.00 71 PHE A CA 1
ATOM 521 C C . PHE A 1 71 ? 6.550 3.585 3.402 1.00 97.00 71 PHE A C 1
ATOM 523 O O . PHE A 1 71 ? 6.801 3.971 2.262 1.00 97.00 71 PHE A O 1
ATOM 530 N N . ALA A 1 72 ? 7.166 2.540 3.959 1.00 97.00 72 ALA A N 1
ATOM 531 C CA . ALA A 1 72 ? 8.237 1.797 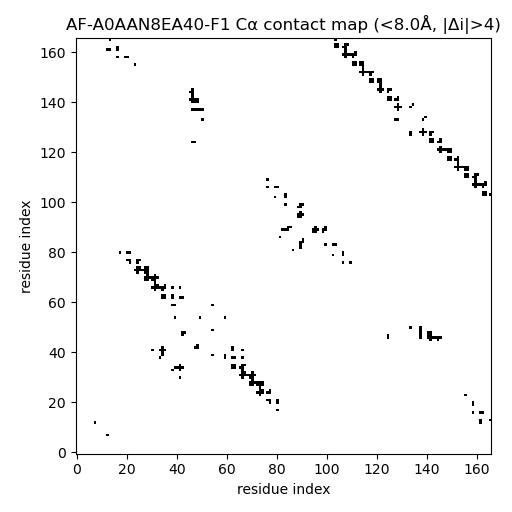3.307 1.00 97.00 72 ALA A CA 1
ATOM 532 C C . ALA A 1 72 ? 7.761 1.135 2.007 1.00 97.00 72 ALA A C 1
ATOM 534 O O . ALA A 1 72 ? 8.432 1.256 0.985 1.00 97.00 72 ALA A O 1
ATOM 535 N N . ASN A 1 73 ? 6.582 0.506 2.010 1.00 95.06 73 ASN A N 1
ATOM 536 C CA . ASN A 1 73 ? 5.994 -0.092 0.810 1.00 95.06 73 ASN A CA 1
ATOM 537 C C . ASN A 1 73 ? 5.747 0.957 -0.284 1.00 95.06 73 ASN A C 1
ATOM 539 O O . ASN A 1 73 ? 6.081 0.721 -1.446 1.00 95.06 73 ASN A O 1
ATOM 543 N N . GLY A 1 74 ? 5.215 2.127 0.083 1.00 96.38 74 GLY A N 1
ATOM 544 C CA . GLY A 1 74 ? 5.052 3.249 -0.841 1.00 96.38 74 GLY A CA 1
ATOM 545 C C . GLY A 1 74 ? 6.388 3.744 -1.407 1.00 96.38 74 GLY A C 1
ATOM 546 O O . GLY A 1 74 ? 6.534 3.898 -2.619 1.00 96.38 74 GLY A O 1
ATOM 547 N N . ALA A 1 75 ? 7.396 3.924 -0.552 1.00 97.44 75 ALA A N 1
ATOM 548 C CA . ALA A 1 75 ? 8.724 4.378 -0.959 1.00 97.44 75 ALA A CA 1
ATOM 549 C C . ALA A 1 75 ? 9.439 3.378 -1.882 1.00 97.44 75 ALA A C 1
ATOM 551 O O . ALA A 1 75 ? 10.027 3.787 -2.885 1.00 97.44 75 ALA A O 1
ATOM 552 N N . ILE A 1 76 ? 9.362 2.077 -1.587 1.00 96.88 76 ILE A N 1
ATOM 553 C CA . ILE A 1 76 ? 9.920 1.013 -2.436 1.00 96.88 76 ILE A CA 1
ATOM 554 C C . ILE A 1 76 ? 9.246 1.031 -3.809 1.00 96.88 76 ILE A C 1
ATOM 556 O O . ILE A 1 76 ? 9.940 1.059 -4.825 1.00 96.88 76 ILE A O 1
ATOM 560 N N . GLY A 1 77 ? 7.913 1.081 -3.849 1.00 95.88 77 GLY A N 1
ATOM 561 C CA . GLY A 1 77 ? 7.164 1.118 -5.104 1.00 95.88 77 GLY A CA 1
ATOM 562 C C . GLY A 1 77 ? 7.493 2.336 -5.969 1.00 95.88 77 GLY A C 1
ATOM 563 O O . GLY A 1 77 ? 7.762 2.188 -7.162 1.00 95.88 77 GLY A O 1
ATOM 564 N N . LEU A 1 78 ? 7.563 3.531 -5.369 1.00 96.69 78 LEU A N 1
ATOM 565 C CA . LEU A 1 78 ? 7.996 4.741 -6.079 1.00 96.69 78 LEU A CA 1
ATOM 566 C C . LEU A 1 78 ? 9.449 4.661 -6.543 1.00 96.69 78 LEU A C 1
ATOM 568 O O . LEU A 1 78 ? 9.752 5.121 -7.638 1.00 96.69 78 LEU A O 1
ATOM 572 N N . SER A 1 79 ? 10.339 4.067 -5.749 1.00 96.75 79 SER A N 1
ATOM 573 C CA . SER A 1 79 ? 11.748 3.910 -6.126 1.00 96.75 79 SER A CA 1
ATOM 574 C C . SER A 1 79 ? 11.902 2.963 -7.315 1.00 96.75 79 SER A C 1
ATOM 576 O O . SER A 1 79 ? 12.670 3.247 -8.230 1.00 96.75 79 SER A O 1
ATOM 578 N N . MET A 1 80 ? 11.137 1.868 -7.347 1.00 95.25 80 MET A N 1
ATOM 579 C CA . MET A 1 80 ? 11.095 0.952 -8.491 1.00 95.25 80 MET A CA 1
ATOM 580 C C . MET A 1 80 ? 10.523 1.627 -9.738 1.00 95.25 80 MET A C 1
ATOM 582 O O . MET A 1 80 ? 11.071 1.454 -10.824 1.00 95.25 80 MET A O 1
ATOM 586 N N . LEU A 1 81 ? 9.459 2.421 -9.586 1.00 95.44 81 LEU A N 1
ATOM 587 C CA . LEU A 1 81 ? 8.891 3.190 -10.690 1.00 95.44 81 LEU A CA 1
ATOM 588 C C . LEU A 1 81 ? 9.884 4.241 -11.210 1.00 95.44 81 LEU A C 1
ATOM 590 O O . LEU A 1 81 ? 10.109 4.333 -12.409 1.00 95.44 81 LEU A O 1
ATOM 594 N N . ALA A 1 82 ? 10.534 4.991 -10.323 1.00 95.00 82 ALA A N 1
ATOM 595 C CA . ALA A 1 82 ? 11.547 5.969 -10.705 1.00 95.00 82 ALA A CA 1
ATOM 596 C C . ALA A 1 82 ? 12.750 5.300 -11.386 1.00 95.00 82 ALA A C 1
ATOM 598 O O . ALA A 1 82 ? 13.281 5.823 -12.363 1.00 95.00 82 ALA A O 1
ATOM 599 N N . PHE A 1 83 ? 13.160 4.121 -10.910 1.00 94.88 83 PHE A N 1
ATOM 600 C CA . PHE A 1 83 ? 14.198 3.334 -11.564 1.00 94.88 83 PHE A CA 1
ATOM 601 C C . PHE A 1 83 ? 13.765 2.884 -12.964 1.00 94.88 83 PHE A C 1
ATOM 603 O O . PHE A 1 83 ? 14.560 2.950 -13.896 1.00 94.88 83 PHE A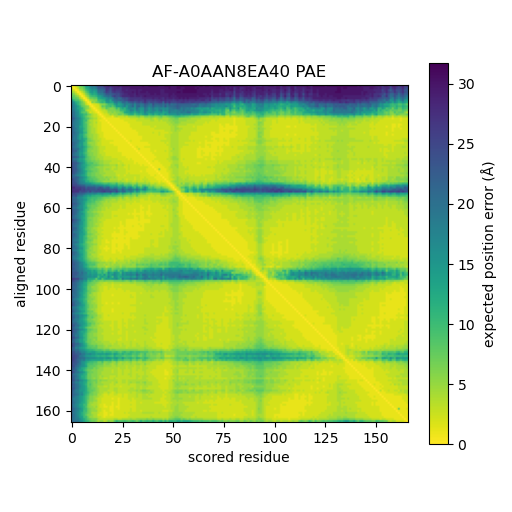 O 1
ATOM 610 N N . LEU A 1 84 ? 12.512 2.467 -13.145 1.00 93.00 84 LEU A N 1
ATOM 611 C CA . LEU A 1 84 ? 11.982 2.105 -14.458 1.00 93.00 84 LEU A CA 1
ATOM 612 C C . LEU A 1 84 ? 11.988 3.290 -15.439 1.00 93.00 84 LEU A C 1
ATOM 614 O 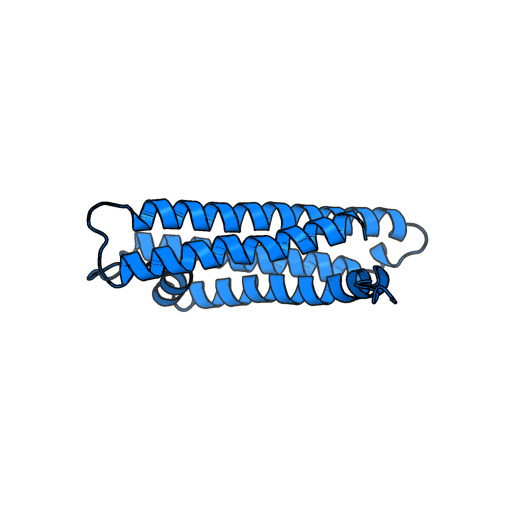O . LEU A 1 84 ? 12.446 3.136 -16.568 1.00 93.00 84 LEU A O 1
ATOM 618 N N . GLU A 1 85 ? 11.503 4.453 -15.001 1.00 90.75 85 GLU A N 1
ATOM 619 C CA . GLU A 1 85 ? 11.260 5.614 -15.869 1.00 90.75 85 GLU A CA 1
ATOM 620 C C . GLU A 1 85 ? 12.516 6.467 -16.120 1.00 90.75 85 GLU A C 1
ATOM 622 O O . GLU A 1 85 ? 12.655 7.064 -17.187 1.00 90.75 85 GLU A O 1
ATOM 627 N N . TYR A 1 86 ? 13.443 6.535 -15.157 1.00 90.81 86 TYR A N 1
ATOM 628 C CA . TYR A 1 86 ? 14.548 7.504 -15.188 1.00 90.81 86 TYR A CA 1
ATOM 629 C C . TYR A 1 86 ? 15.950 6.881 -15.168 1.00 90.81 86 TYR A C 1
ATOM 631 O O . TYR A 1 86 ? 16.932 7.591 -15.387 1.00 90.81 86 TYR A O 1
ATOM 639 N N . SER A 1 87 ? 16.091 5.575 -14.916 1.00 91.00 87 SER A N 1
ATOM 640 C CA . SER A 1 87 ? 17.413 4.936 -14.873 1.00 91.00 87 SER A CA 1
ATOM 641 C C . SER A 1 87 ? 17.985 4.707 -16.271 1.00 91.00 87 SER A C 1
ATOM 643 O O . SER A 1 87 ? 17.331 4.125 -17.140 1.00 91.00 87 SER A O 1
ATOM 645 N N . SER A 1 88 ? 19.261 5.053 -16.463 1.00 89.25 88 SER A N 1
ATOM 646 C CA . SER A 1 88 ? 20.011 4.732 -17.685 1.00 89.25 88 SER A CA 1
ATOM 647 C C . SER A 1 88 ? 20.107 3.224 -17.945 1.00 89.25 88 SER A C 1
ATOM 649 O O . SER A 1 88 ? 20.223 2.802 -19.092 1.00 89.25 88 SER A O 1
ATOM 651 N N . TYR A 1 89 ? 19.999 2.389 -16.905 1.00 86.62 89 TYR A N 1
ATOM 652 C CA . TYR A 1 89 ? 19.998 0.931 -17.049 1.00 86.62 89 TYR A CA 1
ATOM 653 C C . TYR A 1 89 ? 18.743 0.399 -17.747 1.00 86.62 89 TYR A C 1
ATOM 655 O O . TYR A 1 89 ? 18.849 -0.560 -18.512 1.00 86.62 89 TYR A O 1
ATOM 663 N N . CYS A 1 90 ? 17.585 1.022 -17.505 1.00 83.81 90 CYS A N 1
ATOM 664 C CA . CYS A 1 90 ? 16.297 0.663 -18.108 1.00 83.81 90 CYS A CA 1
ATOM 665 C C . CYS A 1 90 ? 16.136 1.256 -19.516 1.00 83.81 90 CYS A C 1
ATOM 667 O O . CYS A 1 90 ? 15.476 0.659 -20.367 1.00 83.81 90 CYS A O 1
ATOM 669 N N . THR A 1 91 ? 16.772 2.403 -19.777 1.00 79.69 91 THR A N 1
ATOM 670 C CA . THR A 1 91 ? 16.717 3.106 -21.071 1.00 79.69 91 THR A CA 1
ATOM 671 C C . THR A 1 91 ? 17.864 2.741 -22.023 1.00 79.69 91 THR A C 1
ATOM 673 O O . THR A 1 91 ? 17.814 3.081 -23.204 1.00 79.69 91 THR A O 1
ATOM 676 N N . SER A 1 92 ? 18.879 2.011 -21.547 1.00 80.00 92 SER A N 1
ATOM 677 C CA . SER A 1 92 ? 19.998 1.515 -22.358 1.00 80.00 92 SER A CA 1
ATOM 678 C C . SER A 1 92 ? 19.547 0.516 -23.428 1.00 80.00 92 SER A C 1
ATOM 680 O O . SER A 1 92 ? 18.764 -0.392 -23.166 1.00 80.00 92 SER A O 1
ATOM 682 N N . PHE A 1 93 ? 20.117 0.611 -24.630 1.00 67.50 93 PHE A N 1
ATOM 683 C CA . PHE A 1 93 ? 19.797 -0.286 -25.744 1.00 67.50 93 PHE A CA 1
ATOM 684 C C . PHE A 1 93 ? 20.232 -1.746 -25.507 1.00 67.50 93 PHE A C 1
ATOM 686 O O . PHE A 1 93 ? 19.584 -2.668 -25.993 1.00 67.50 93 PHE A O 1
ATOM 693 N N . THR A 1 94 ? 21.311 -1.977 -24.750 1.00 64.31 94 THR A N 1
ATOM 694 C CA . THR A 1 94 ? 21.906 -3.317 -24.571 1.00 64.31 94 THR A CA 1
ATOM 695 C C . THR A 1 94 ? 21.382 -4.057 -23.341 1.00 64.31 94 THR A C 1
ATOM 697 O O . THR A 1 94 ? 21.142 -5.259 -23.407 1.00 64.31 94 THR A O 1
ATOM 700 N N . THR A 1 95 ? 21.173 -3.358 -22.222 1.00 75.62 95 THR A N 1
ATOM 701 C CA . THR A 1 95 ? 20.684 -3.943 -20.956 1.00 75.62 95 THR A CA 1
ATOM 702 C C . THR A 1 95 ? 19.216 -3.629 -20.673 1.00 75.62 95 THR A C 1
ATOM 704 O O . THR A 1 95 ? 18.572 -4.339 -19.899 1.00 75.62 95 THR A O 1
ATOM 707 N N . GLY A 1 96 ? 18.673 -2.588 -21.309 1.00 76.88 96 GLY A N 1
ATOM 708 C CA . GLY A 1 96 ? 17.338 -2.061 -21.038 1.00 76.88 96 GLY A CA 1
ATOM 709 C C . GLY A 1 96 ? 16.214 -3.065 -21.237 1.00 76.88 96 GLY A C 1
ATOM 710 O O . GLY A 1 96 ? 15.400 -3.179 -20.328 1.00 76.88 96 GLY A O 1
ATOM 711 N N . PRO A 1 97 ? 16.152 -3.861 -22.324 1.00 87.19 97 PRO A N 1
ATOM 712 C CA . PRO A 1 97 ? 15.010 -4.750 -22.546 1.00 87.19 97 PRO A CA 1
ATOM 713 C C . PRO A 1 97 ? 14.799 -5.773 -21.421 1.00 87.19 97 PRO A C 1
ATOM 715 O O . PRO A 1 97 ? 13.671 -5.972 -20.963 1.00 87.19 97 PRO A O 1
ATOM 718 N N . LEU A 1 98 ? 15.882 -6.388 -20.933 1.00 89.62 98 LEU A N 1
ATOM 719 C CA . LEU A 1 98 ? 15.813 -7.374 -19.855 1.00 89.62 98 LEU A CA 1
ATOM 720 C C . LEU A 1 98 ? 15.516 -6.710 -18.505 1.00 89.62 98 LEU A C 1
ATOM 722 O O . LEU A 1 98 ? 14.619 -7.159 -17.791 1.00 89.62 98 LEU A O 1
ATOM 726 N N . VAL A 1 99 ? 16.232 -5.631 -18.170 1.00 91.00 99 VAL A N 1
ATOM 727 C CA . VAL A 1 99 ? 16.076 -4.925 -16.888 1.00 91.00 99 VAL A CA 1
ATOM 728 C C . VAL A 1 99 ? 14.686 -4.295 -16.778 1.00 91.00 99 VAL A C 1
ATOM 730 O O . VAL A 1 99 ? 13.997 -4.513 -15.784 1.00 91.00 99 VAL A O 1
ATOM 733 N N . THR A 1 100 ? 14.220 -3.607 -17.821 1.00 92.00 100 THR A N 1
ATOM 734 C CA . THR A 1 100 ? 12.867 -3.036 -17.903 1.00 92.00 100 THR A CA 1
ATOM 735 C C . THR A 1 100 ? 11.809 -4.117 -17.725 1.00 92.00 100 THR A C 1
ATOM 737 O O . THR A 1 100 ? 10.879 -3.942 -16.940 1.00 92.00 100 THR A O 1
ATOM 740 N N . THR A 1 101 ? 11.959 -5.265 -18.392 1.00 93.38 101 THR A N 1
ATOM 741 C CA . THR A 1 101 ? 11.018 -6.383 -18.227 1.00 93.38 101 THR A CA 1
ATOM 742 C C . THR A 1 101 ? 11.014 -6.888 -16.786 1.00 93.38 101 THR A C 1
ATOM 744 O O . THR A 1 101 ? 9.943 -7.042 -16.202 1.00 93.38 101 THR A O 1
ATOM 747 N N . ALA A 1 102 ? 12.184 -7.101 -16.183 1.00 94.69 102 ALA A N 1
ATOM 748 C CA . ALA A 1 102 ? 12.283 -7.558 -14.801 1.00 94.69 102 ALA A CA 1
ATOM 749 C C . ALA A 1 102 ? 11.615 -6.574 -13.825 1.00 94.69 102 ALA A C 1
ATOM 751 O O . ALA A 1 102 ? 10.778 -6.986 -13.022 1.00 94.69 102 ALA A O 1
ATOM 752 N N . VAL A 1 103 ? 11.904 -5.275 -13.939 1.00 94.94 103 VAL A N 1
ATOM 753 C CA . VAL A 1 103 ? 11.342 -4.238 -13.057 1.00 94.94 103 VAL A CA 1
ATOM 754 C C . VAL A 1 103 ? 9.824 -4.126 -13.226 1.00 94.94 103 VAL A C 1
ATOM 756 O O . VAL A 1 103 ? 9.111 -4.100 -12.223 1.00 94.94 103 VAL A O 1
ATOM 759 N N . LYS A 1 104 ? 9.305 -4.159 -14.463 1.00 95.00 104 LYS A N 1
ATOM 760 C CA . LYS A 1 104 ? 7.855 -4.217 -14.727 1.00 95.00 104 LYS A CA 1
ATOM 761 C C . LYS A 1 104 ? 7.209 -5.429 -14.058 1.00 95.00 104 LYS A C 1
ATOM 763 O O . LYS A 1 104 ? 6.188 -5.293 -13.390 1.00 95.00 104 LYS A O 1
ATOM 768 N N . LYS A 1 105 ? 7.812 -6.617 -14.179 1.00 96.19 105 LYS A N 1
ATOM 769 C CA . LYS A 1 105 ? 7.291 -7.831 -13.532 1.00 96.19 105 LYS A CA 1
ATOM 770 C C . LYS A 1 105 ? 7.311 -7.714 -12.010 1.00 96.19 105 LYS A C 1
ATOM 772 O O . LYS A 1 105 ? 6.336 -8.093 -11.370 1.00 96.19 105 LYS A O 1
ATOM 777 N N . MET A 1 106 ? 8.375 -7.156 -11.434 1.00 96.75 106 MET A N 1
ATOM 778 C CA . MET A 1 106 ? 8.464 -6.929 -9.991 1.00 96.75 106 MET A CA 1
ATOM 779 C C . MET A 1 106 ? 7.417 -5.921 -9.497 1.00 96.75 106 MET A C 1
ATOM 781 O O . MET A 1 106 ? 6.798 -6.174 -8.466 1.00 96.75 106 MET A O 1
ATOM 785 N N . LEU A 1 107 ? 7.167 -4.828 -10.232 1.00 95.88 107 LEU A N 1
ATOM 786 C CA . LEU A 1 107 ? 6.055 -3.907 -9.952 1.00 95.88 107 LEU A CA 1
ATOM 787 C C . LEU A 1 107 ? 4.714 -4.648 -10.011 1.00 95.88 107 LEU A C 1
ATOM 789 O O . LEU A 1 107 ? 3.920 -4.563 -9.076 1.00 95.88 107 LEU A O 1
ATOM 793 N N . GLY A 1 108 ? 4.505 -5.445 -11.062 1.00 96.88 108 GLY A N 1
ATOM 794 C CA . GLY A 1 108 ? 3.316 -6.274 -11.229 1.00 96.88 108 GLY A CA 1
ATOM 795 C C . GLY A 1 108 ? 3.051 -7.184 -10.029 1.00 96.88 108 GLY A C 1
ATOM 796 O O . GLY A 1 108 ? 1.979 -7.131 -9.427 1.00 96.88 108 GLY A O 1
ATOM 797 N N . TYR A 1 109 ? 4.048 -7.974 -9.624 1.00 97.44 109 TYR A N 1
ATOM 798 C CA . TYR A 1 109 ? 3.935 -8.865 -8.467 1.00 97.44 109 TYR A CA 1
ATOM 799 C C . TYR A 1 109 ? 3.775 -8.114 -7.145 1.00 97.44 109 TYR A C 1
ATOM 801 O O . TYR A 1 109 ? 2.950 -8.516 -6.327 1.00 97.44 109 TYR A O 1
ATOM 809 N N . SER A 1 110 ? 4.513 -7.019 -6.937 1.00 95.88 110 SER A N 1
ATOM 810 C CA . SER A 1 110 ? 4.375 -6.178 -5.741 1.00 95.88 110 SER A CA 1
ATOM 811 C C . SER A 1 110 ? 2.933 -5.705 -5.561 1.00 95.88 110 SER A C 1
ATOM 813 O O . SER A 1 110 ? 2.387 -5.789 -4.461 1.00 95.88 110 SER A O 1
ATOM 815 N N . MET A 1 111 ? 2.285 -5.279 -6.644 1.00 96.12 111 MET A N 1
ATOM 816 C CA . MET A 1 111 ? 0.895 -4.842 -6.597 1.00 96.12 111 MET A CA 1
ATOM 817 C C . MET A 1 111 ? -0.085 -5.989 -6.376 1.00 96.12 111 MET A C 1
ATOM 819 O O . MET A 1 111 ? -0.995 -5.846 -5.566 1.00 96.12 111 MET A O 1
ATOM 823 N N . LEU A 1 112 ? 0.105 -7.143 -7.022 1.00 97.38 112 LEU A N 1
ATOM 824 C CA . LEU A 1 112 ? -0.738 -8.313 -6.755 1.00 97.38 112 LEU A CA 1
ATOM 825 C C . LEU A 1 112 ? -0.655 -8.742 -5.283 1.00 97.38 112 LEU A C 1
ATOM 827 O O . LEU A 1 112 ? -1.678 -9.035 -4.669 1.00 97.38 112 LEU A O 1
ATOM 831 N N . ILE A 1 113 ? 0.538 -8.702 -4.685 1.00 95.75 113 ILE A N 1
ATOM 832 C CA . ILE A 1 113 ? 0.721 -8.939 -3.247 1.00 95.75 113 ILE A CA 1
ATOM 833 C C . ILE A 1 113 ? 0.021 -7.842 -2.428 1.00 95.75 113 ILE A C 1
ATOM 835 O O . ILE A 1 113 ? -0.667 -8.148 -1.457 1.00 95.75 113 ILE A O 1
ATOM 839 N N . GLY A 1 114 ? 0.118 -6.575 -2.835 1.00 93.88 114 GLY A N 1
ATOM 840 C CA . GLY A 1 114 ? -0.626 -5.473 -2.215 1.00 93.88 114 GLY A CA 1
ATOM 841 C C . GLY A 1 114 ? -2.150 -5.649 -2.276 1.00 93.88 114 GLY A C 1
ATOM 842 O O . GLY A 1 114 ? -2.849 -5.303 -1.326 1.00 93.88 114 GLY A O 1
ATOM 843 N N . ALA A 1 115 ? -2.682 -6.252 -3.342 1.00 96.62 115 ALA A N 1
ATOM 844 C CA . ALA A 1 115 ? -4.096 -6.610 -3.425 1.00 96.62 115 ALA A CA 1
ATOM 845 C C . ALA A 1 115 ? -4.470 -7.686 -2.393 1.00 96.62 115 ALA A C 1
ATOM 847 O O . ALA A 1 115 ? -5.513 -7.580 -1.748 1.00 96.62 115 ALA A O 1
ATOM 848 N N . VAL A 1 116 ? -3.600 -8.680 -2.171 1.00 96.44 116 VAL A N 1
ATOM 849 C CA . VAL A 1 116 ? -3.786 -9.673 -1.098 1.00 96.44 116 VAL A CA 1
ATOM 850 C C . VAL A 1 116 ? -3.837 -8.994 0.271 1.00 96.44 116 VAL A C 1
ATOM 852 O O . VAL A 1 116 ? -4.680 -9.365 1.087 1.00 96.44 116 VAL A O 1
ATOM 855 N N . VAL A 1 117 ? -3.004 -7.973 0.511 1.00 92.81 117 VAL A N 1
ATOM 856 C CA . VAL A 1 117 ? -3.069 -7.169 1.746 1.00 92.81 117 VAL A CA 1
ATOM 857 C C . VAL A 1 117 ? -4.443 -6.517 1.890 1.00 92.81 117 VAL A C 1
ATOM 859 O O . VAL A 1 117 ? -5.092 -6.732 2.904 1.00 92.81 117 VAL A O 1
ATOM 862 N N . GLY A 1 118 ? -4.951 -5.825 0.864 1.00 93.62 118 GLY A N 1
ATOM 863 C CA . GLY A 1 118 ? -6.273 -5.185 0.935 1.00 93.62 118 GLY A CA 1
ATOM 864 C C . GLY A 1 118 ? -7.427 -6.170 1.184 1.00 93.62 118 GLY A C 1
ATOM 865 O O . GLY A 1 118 ? -8.333 -5.886 1.968 1.00 93.62 118 GLY A O 1
ATOM 866 N N . VAL A 1 119 ? -7.382 -7.366 0.587 1.00 96.50 119 VAL A N 1
ATOM 867 C CA . VAL A 1 119 ? -8.359 -8.432 0.884 1.00 96.50 119 VAL A CA 1
ATOM 868 C C . VAL A 1 119 ? -8.224 -8.922 2.331 1.00 96.50 119 VAL A C 1
ATOM 870 O O . VAL A 1 119 ? -9.233 -9.114 3.014 1.00 96.50 119 VAL A O 1
ATOM 873 N N . SER A 1 120 ? -6.993 -9.091 2.814 1.00 95.19 120 SER A N 1
ATOM 874 C CA . SER A 1 120 ? -6.698 -9.557 4.176 1.00 95.19 120 SER A CA 1
ATOM 875 C C . SER A 1 120 ? -7.090 -8.529 5.241 1.00 95.19 120 SER A C 1
ATOM 877 O O . SER A 1 120 ? -7.608 -8.910 6.292 1.00 95.19 120 SER A O 1
ATOM 879 N N . ASP A 1 121 ? -6.923 -7.236 4.960 1.00 93.50 121 ASP A N 1
ATOM 880 C CA . ASP A 1 121 ? -7.416 -6.141 5.801 1.00 93.50 121 ASP A CA 1
ATOM 881 C C . ASP A 1 121 ? -8.942 -6.211 5.906 1.00 93.50 121 ASP A C 1
ATOM 883 O O . ASP A 1 121 ? -9.497 -6.201 7.004 1.00 93.50 121 ASP A O 1
ATOM 887 N N . GLY A 1 122 ? -9.632 -6.380 4.773 1.00 94.94 122 GLY A N 1
ATOM 888 C CA . GLY A 1 122 ? -11.084 -6.552 4.754 1.00 94.94 122 GLY A CA 1
ATOM 889 C C . GLY A 1 122 ? -11.556 -7.764 5.562 1.00 94.94 122 GLY A C 1
ATOM 890 O O . GLY A 1 122 ? -12.537 -7.676 6.303 1.00 94.94 122 GLY A O 1
ATOM 891 N N . TRP A 1 123 ? -10.841 -8.885 5.468 1.00 96.31 123 TRP A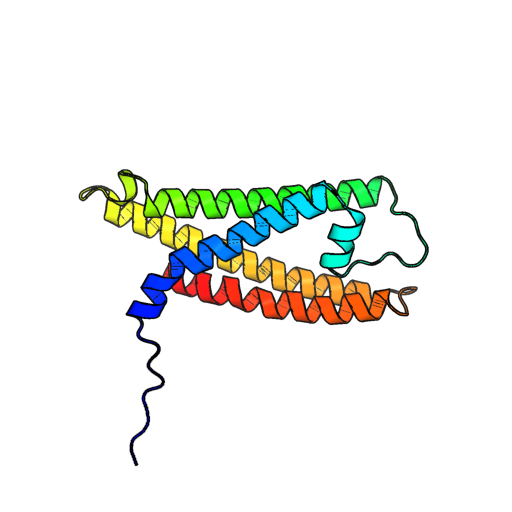 N 1
ATOM 892 C CA . TRP A 1 123 ? -11.113 -10.076 6.275 1.00 96.31 123 TRP A CA 1
ATOM 893 C C . TRP A 1 123 ? -10.855 -9.851 7.772 1.00 96.31 123 TRP A C 1
ATOM 895 O O . TRP A 1 123 ? -11.630 -10.295 8.619 1.00 96.31 123 TRP A O 1
ATOM 905 N N . THR A 1 124 ? -9.793 -9.128 8.117 1.00 95.06 124 THR A N 1
ATOM 906 C CA . THR A 1 124 ? -9.475 -8.782 9.509 1.00 95.06 124 THR A CA 1
ATOM 907 C C . THR A 1 124 ? -10.540 -7.858 10.095 1.00 95.06 124 THR A C 1
ATOM 909 O O . THR A 1 124 ? -11.007 -8.090 11.207 1.00 95.06 124 THR A O 1
ATOM 912 N N . LEU A 1 125 ? -11.004 -6.869 9.328 1.00 94.44 125 LEU A N 1
ATOM 913 C CA . LEU A 1 125 ? -12.087 -5.973 9.736 1.00 94.44 125 LEU A CA 1
ATOM 914 C C . LEU A 1 125 ? -13.435 -6.679 9.843 1.00 94.44 125 LEU A C 1
ATOM 916 O O . LEU A 1 125 ? -14.239 -6.302 10.689 1.00 94.44 125 LEU A O 1
ATOM 920 N N . TYR A 1 126 ? -13.682 -7.713 9.034 1.00 94.94 126 TYR A N 1
ATOM 921 C CA . TYR A 1 126 ? -14.838 -8.585 9.231 1.00 94.94 126 TYR A CA 1
ATOM 922 C C . TYR A 1 126 ? -14.790 -9.250 10.609 1.00 94.94 126 TYR A C 1
ATOM 924 O O . TYR A 1 126 ? -15.728 -9.091 11.387 1.00 94.94 126 TYR A O 1
ATOM 932 N N . GLN A 1 127 ? -13.680 -9.921 10.932 1.00 94.44 127 GLN A N 1
ATOM 933 C CA . GLN A 1 127 ? -13.503 -10.567 12.235 1.00 94.44 127 GLN A CA 1
ATOM 934 C C . GLN A 1 127 ? -13.611 -9.561 13.385 1.00 94.44 127 GLN A C 1
ATOM 936 O O . GLN A 1 127 ? -14.313 -9.822 14.354 1.00 94.44 127 GLN A O 1
ATOM 941 N N . PHE A 1 128 ? -12.982 -8.390 13.248 1.00 91.62 128 PHE A N 1
ATOM 942 C CA . PHE A 1 128 ? -13.081 -7.313 14.231 1.00 91.62 128 PHE A CA 1
ATOM 943 C C . PHE A 1 128 ? -14.528 -6.834 14.404 1.00 91.62 128 PHE A C 1
ATOM 945 O O . PHE A 1 128 ? -15.000 -6.716 15.527 1.00 91.62 128 PHE A O 1
ATOM 952 N N . SER A 1 129 ? -15.266 -6.627 13.307 1.00 92.31 129 SER A N 1
ATOM 953 C CA . SER A 1 129 ? -16.663 -6.175 13.355 1.00 92.31 129 SER A CA 1
ATOM 954 C C . SER A 1 129 ? -17.624 -7.177 14.003 1.00 92.31 129 SER A C 1
ATOM 956 O O . SER A 1 129 ? -18.688 -6.787 14.486 1.00 92.31 129 SER A O 1
ATOM 958 N N . GLU A 1 130 ? -17.260 -8.458 14.022 1.00 93.00 130 GLU A N 1
ATOM 959 C CA . GLU A 1 130 ? -18.043 -9.529 14.643 1.00 93.00 130 GLU A CA 1
ATOM 960 C C . GLU A 1 130 ? -17.506 -9.951 16.020 1.00 93.00 130 GLU A C 1
ATOM 962 O O . GLU A 1 130 ? -18.047 -10.875 16.623 1.00 93.00 130 GLU A O 1
ATOM 967 N N . ALA A 1 131 ? -16.480 -9.272 16.543 1.00 89.12 131 ALA A N 1
ATOM 968 C CA . ALA A 1 131 ? -15.948 -9.548 17.870 1.00 89.12 131 ALA A CA 1
ATOM 969 C C . ALA A 1 131 ? -16.952 -9.173 18.975 1.00 89.12 131 ALA A C 1
ATOM 971 O O . ALA A 1 131 ? -17.665 -8.167 18.888 1.00 89.12 131 ALA A O 1
ATOM 972 N N . GLU A 1 132 ? -16.983 -9.975 20.042 1.00 84.94 132 GLU A N 1
ATOM 973 C CA . GLU A 1 132 ? -17.786 -9.681 21.229 1.00 84.94 132 GLU A CA 1
ATOM 974 C C . GLU A 1 132 ? -17.363 -8.341 21.852 1.00 84.94 132 GLU A C 1
ATOM 976 O O . GLU A 1 132 ? -16.177 -8.036 21.970 1.00 84.94 132 GLU A O 1
ATOM 981 N N . GLY A 1 133 ? -18.344 -7.528 22.249 1.00 81.94 133 GLY A N 1
ATOM 982 C CA . GLY A 1 133 ? -18.101 -6.218 22.860 1.00 81.94 133 GLY A CA 1
ATOM 983 C C . GLY A 1 133 ? -17.866 -5.065 21.877 1.00 81.94 133 GLY A C 1
ATOM 984 O O . GLY A 1 133 ? -17.671 -3.940 22.332 1.00 81.94 133 GLY A O 1
ATOM 985 N N . LEU A 1 134 ? -17.919 -5.301 20.557 1.00 84.62 134 LEU A N 1
ATOM 986 C CA . LEU A 1 134 ? -17.891 -4.230 19.558 1.00 84.62 134 LEU A CA 1
ATOM 987 C C . LEU A 1 134 ? -19.303 -3.888 19.058 1.00 84.62 134 LEU A C 1
ATOM 989 O O . LEU A 1 134 ? -19.954 -4.684 18.379 1.00 84.62 134 LEU A O 1
ATOM 993 N N . ASP A 1 135 ? -19.764 -2.673 19.343 1.00 85.88 135 ASP A N 1
ATOM 994 C CA . ASP A 1 135 ? -21.070 -2.166 18.924 1.00 85.88 135 ASP A CA 1
ATOM 995 C C . ASP A 1 135 ? -20.996 -0.724 18.377 1.00 85.88 135 ASP A C 1
ATOM 997 O O . ASP A 1 135 ? -19.920 -0.151 18.168 1.00 85.88 135 ASP A O 1
ATOM 1001 N N . GLY A 1 136 ? -22.161 -0.167 18.031 1.00 88.06 136 GLY A N 1
ATOM 1002 C CA . GLY A 1 136 ? -22.313 1.235 17.637 1.00 88.06 136 GLY A CA 1
ATOM 1003 C C . GLY A 1 136 ? -21.433 1.688 16.462 1.00 88.06 136 GLY A C 1
ATOM 1004 O O . GLY A 1 136 ? -21.280 0.990 15.456 1.00 88.06 136 GLY A O 1
ATOM 1005 N N . GLU A 1 137 ? -20.862 2.896 16.585 1.00 88.81 137 GLU A N 1
ATOM 1006 C CA . GLU A 1 137 ? -20.032 3.533 15.544 1.00 88.81 137 GLU A CA 1
ATOM 1007 C C . GLU A 1 137 ? -18.810 2.682 15.175 1.00 88.81 137 GLU A C 1
ATOM 1009 O O . GLU A 1 137 ? -18.410 2.654 14.007 1.00 88.81 137 GLU A O 1
ATOM 1014 N N . ALA A 1 138 ? -18.220 1.976 16.144 1.00 88.31 138 ALA A N 1
ATOM 1015 C CA . ALA A 1 138 ? -17.019 1.183 15.917 1.00 88.31 138 ALA A CA 1
ATOM 1016 C C . ALA A 1 138 ? -17.305 -0.015 15.001 1.00 88.31 138 ALA A C 1
ATOM 1018 O O . ALA A 1 138 ? -16.608 -0.201 13.998 1.00 88.31 138 ALA A O 1
ATOM 1019 N N . LYS A 1 139 ? -18.387 -0.761 15.273 1.00 92.50 139 LYS A N 1
ATOM 1020 C CA . LYS A 1 139 ? -18.822 -1.881 14.425 1.00 92.50 139 LYS A CA 1
ATOM 1021 C C . LYS A 1 139 ? -19.207 -1.416 13.019 1.00 92.50 139 LYS A C 1
ATOM 1023 O O . LYS A 1 139 ? -18.763 -2.005 12.033 1.00 92.50 139 LYS A O 1
ATOM 1028 N N . GLU A 1 140 ? -19.984 -0.342 12.904 1.00 92.25 140 GLU A N 1
ATOM 1029 C CA . GLU A 1 140 ? -20.420 0.166 11.595 1.00 92.25 140 GLU A CA 1
ATOM 1030 C C . GLU A 1 140 ? -19.263 0.749 10.771 1.00 92.25 140 GLU A C 1
ATOM 1032 O O . GLU A 1 140 ? -19.188 0.543 9.554 1.00 92.25 140 GLU A O 1
ATOM 1037 N N . THR A 1 141 ? -18.294 1.399 11.420 1.00 91.81 141 THR A N 1
ATOM 1038 C CA . THR A 1 141 ? -17.088 1.879 10.735 1.00 91.81 141 THR A CA 1
ATOM 1039 C C . THR A 1 141 ? -16.238 0.718 10.224 1.00 91.81 141 THR A C 1
ATOM 1041 O O . THR A 1 141 ? -15.820 0.755 9.064 1.00 91.81 141 THR A O 1
ATOM 1044 N N . ALA A 1 142 ? -16.030 -0.326 11.032 1.00 92.56 142 ALA A N 1
ATOM 1045 C CA . ALA A 1 142 ? -15.288 -1.517 10.623 1.00 92.56 142 ALA A CA 1
ATOM 1046 C C . ALA A 1 142 ? -15.952 -2.219 9.426 1.00 92.56 142 ALA A C 1
ATOM 1048 O O . ALA A 1 142 ? -15.282 -2.530 8.439 1.00 92.56 142 ALA A O 1
ATOM 1049 N N . LYS A 1 143 ? -17.284 -2.383 9.449 1.00 94.12 143 LYS A N 1
ATOM 1050 C CA . LYS A 1 143 ? -18.045 -2.950 8.321 1.00 94.12 143 LYS A CA 1
ATOM 1051 C C . LYS A 1 143 ? -17.894 -2.130 7.043 1.00 94.12 143 LYS A C 1
ATOM 1053 O O . LYS A 1 143 ? -17.680 -2.700 5.971 1.00 94.12 143 LYS A O 1
ATOM 1058 N N . ARG A 1 144 ? -17.993 -0.801 7.139 1.00 93.62 144 ARG A N 1
ATOM 1059 C CA . ARG A 1 144 ? -17.826 0.086 5.979 1.00 93.62 144 ARG A CA 1
ATOM 1060 C C . ARG A 1 144 ? -16.408 -0.003 5.422 1.00 93.62 144 ARG A C 1
ATOM 1062 O O . ARG A 1 144 ? -16.236 -0.159 4.213 1.00 93.62 144 ARG A O 1
ATOM 1069 N N . GLN A 1 145 ? -15.402 0.070 6.290 1.00 93.31 145 GLN A N 1
ATOM 1070 C CA . GLN A 1 145 ? -14.006 0.046 5.860 1.00 93.31 145 GLN A CA 1
ATOM 1071 C C . GLN A 1 145 ? -13.593 -1.312 5.306 1.00 93.31 145 GLN A C 1
ATOM 1073 O O . GLN A 1 145 ? -12.861 -1.348 4.325 1.00 93.31 145 GLN A O 1
ATOM 1078 N N . ARG A 1 146 ? -14.145 -2.424 5.805 1.00 93.12 146 ARG A N 1
ATOM 1079 C CA . ARG A 1 146 ? -13.983 -3.744 5.178 1.00 93.12 146 ARG A CA 1
ATOM 1080 C C . ARG A 1 146 ? -14.292 -3.702 3.680 1.00 93.12 146 ARG A C 1
ATOM 1082 O O . ARG A 1 146 ? -13.506 -4.203 2.879 1.00 93.12 146 ARG A O 1
ATOM 1089 N N . VAL A 1 147 ? -15.439 -3.131 3.302 1.00 93.06 147 VAL A N 1
ATOM 1090 C CA . VAL A 1 147 ? -15.837 -3.025 1.889 1.00 93.06 147 VAL A CA 1
ATOM 1091 C C . VAL A 1 147 ? -14.879 -2.102 1.139 1.00 93.06 147 VAL A C 1
ATOM 1093 O O . VAL A 1 147 ? -14.475 -2.427 0.025 1.00 93.06 147 VAL A O 1
ATOM 1096 N N . GLY A 1 148 ? -14.464 -1.000 1.769 1.00 91.38 148 GLY A N 1
ATOM 1097 C CA . GLY A 1 148 ? -13.455 -0.087 1.234 1.00 91.38 148 GLY A CA 1
ATOM 1098 C C . GLY A 1 148 ? -12.125 -0.777 0.921 1.00 91.38 148 GLY A C 1
ATOM 1099 O O . GLY A 1 148 ? -11.630 -0.648 -0.193 1.00 91.38 148 GLY A O 1
ATOM 1100 N N . HIS A 1 149 ? -11.582 -1.563 1.852 1.00 91.44 149 HIS A N 1
ATOM 1101 C CA . HIS A 1 149 ? -10.322 -2.292 1.685 1.00 91.44 149 HIS A CA 1
ATOM 1102 C C . HIS A 1 149 ? -10.395 -3.339 0.566 1.00 91.44 149 HIS A C 1
ATOM 1104 O O . HIS A 1 149 ? -9.522 -3.370 -0.304 1.00 91.44 149 HIS A O 1
ATOM 1110 N N . VAL A 1 150 ? -11.465 -4.142 0.520 1.00 91.56 150 VAL A N 1
ATOM 1111 C CA . VAL A 1 150 ? -11.665 -5.130 -0.558 1.00 91.56 150 VAL A CA 1
ATOM 1112 C C . VAL A 1 150 ? -11.874 -4.440 -1.909 1.00 91.56 150 VAL A C 1
ATOM 1114 O O . VAL A 1 150 ? -11.299 -4.863 -2.910 1.00 91.56 150 VAL A O 1
ATOM 1117 N N . GLY A 1 151 ? -12.655 -3.359 -1.953 1.00 91.31 151 GLY A N 1
ATOM 1118 C CA . GLY A 1 151 ? -12.866 -2.581 -3.174 1.00 91.31 151 GLY A CA 1
ATOM 1119 C C . GLY A 1 151 ? -11.570 -1.947 -3.679 1.00 91.31 151 GLY A C 1
ATOM 1120 O O . GLY A 1 151 ? -11.238 -2.059 -4.859 1.00 91.31 151 GLY A O 1
ATOM 1121 N N . MET A 1 152 ? -10.787 -1.352 -2.779 1.00 91.00 152 MET A N 1
ATOM 1122 C CA . MET A 1 152 ? -9.493 -0.761 -3.113 1.00 91.00 152 MET A CA 1
ATOM 1123 C C . MET A 1 152 ? -8.457 -1.799 -3.530 1.00 91.00 152 MET A C 1
ATOM 1125 O O . MET A 1 152 ? -7.587 -1.443 -4.315 1.00 91.00 152 MET A O 1
ATOM 1129 N N . ALA A 1 153 ? -8.560 -3.061 -3.099 1.00 94.75 153 ALA A N 1
ATOM 1130 C CA . ALA A 1 153 ? -7.677 -4.143 -3.544 1.00 94.75 153 ALA A CA 1
ATOM 1131 C C . ALA A 1 153 ? -7.783 -4.436 -5.054 1.00 94.75 153 ALA A C 1
ATOM 1133 O O . ALA A 1 153 ? -6.828 -4.929 -5.656 1.00 94.75 153 ALA A O 1
ATOM 1134 N N . VAL A 1 154 ? -8.903 -4.078 -5.695 1.00 95.56 154 VAL A N 1
ATOM 1135 C CA . VAL A 1 154 ? -9.073 -4.215 -7.151 1.00 95.56 154 VAL A CA 1
ATOM 1136 C C . VAL A 1 154 ? -8.091 -3.322 -7.911 1.00 95.56 154 VAL A C 1
ATOM 1138 O O . VAL A 1 154 ? -7.562 -3.732 -8.942 1.00 95.56 154 VAL A O 1
ATOM 1141 N N . VAL A 1 155 ? -7.792 -2.126 -7.398 1.00 93.69 155 VAL A N 1
ATOM 1142 C CA . VAL A 1 155 ? -6.890 -1.165 -8.052 1.00 93.69 155 VAL A CA 1
ATOM 1143 C C . VAL A 1 155 ? -5.468 -1.725 -8.228 1.00 93.69 155 VAL A C 1
ATOM 1145 O O . VAL A 1 155 ? -5.026 -1.833 -9.374 1.00 93.69 155 VAL A O 1
ATOM 1148 N N . PRO A 1 156 ? -4.740 -2.140 -7.168 1.00 94.94 156 PRO A N 1
ATOM 1149 C CA . PRO A 1 156 ? -3.445 -2.782 -7.330 1.00 94.94 156 PRO A CA 1
ATOM 1150 C C . PRO A 1 156 ? -3.548 -4.114 -8.080 1.00 94.94 156 PRO A C 1
ATOM 1152 O O . PRO A 1 156 ? -2.622 -4.448 -8.810 1.00 94.94 156 PRO A O 1
ATOM 1155 N N . ALA A 1 157 ? -4.658 -4.858 -7.995 1.00 96.56 157 ALA A N 1
ATOM 1156 C CA . ALA A 1 157 ? -4.810 -6.079 -8.788 1.00 96.56 157 ALA A CA 1
ATOM 1157 C C . ALA A 1 157 ? -4.784 -5.789 -10.301 1.00 96.56 157 ALA A C 1
ATOM 1159 O O . ALA A 1 157 ? -4.024 -6.409 -11.047 1.00 96.56 157 ALA A O 1
ATOM 1160 N N . VAL A 1 158 ? -5.568 -4.804 -10.748 1.00 94.94 158 VAL A N 1
ATOM 1161 C CA . VAL A 1 158 ? -5.642 -4.392 -12.158 1.00 94.94 158 VAL A CA 1
ATOM 1162 C C . VAL A 1 158 ? -4.316 -3.805 -12.631 1.00 94.94 158 VAL A C 1
ATOM 1164 O O . VAL A 1 158 ? -3.822 -4.194 -13.689 1.00 94.94 158 VAL A O 1
ATOM 1167 N N . LEU A 1 159 ? -3.709 -2.908 -11.849 1.00 94.38 159 LEU A N 1
ATOM 1168 C CA . LEU A 1 159 ? -2.403 -2.337 -12.187 1.00 94.38 159 LEU A CA 1
ATOM 1169 C C . LEU A 1 159 ? -1.309 -3.412 -12.216 1.00 94.38 159 LEU A C 1
ATOM 1171 O O . LEU A 1 159 ? -0.461 -3.399 -13.108 1.00 94.38 159 LEU A O 1
ATOM 1175 N N . GLY A 1 160 ? -1.366 -4.376 -11.295 1.00 96.12 160 GLY A N 1
ATOM 1176 C CA . GLY A 1 160 ? -0.441 -5.498 -11.221 1.00 96.12 160 GLY A CA 1
ATOM 1177 C C . GLY A 1 160 ? -0.483 -6.357 -12.480 1.00 96.12 160 GLY A C 1
ATOM 1178 O O . GLY A 1 160 ? 0.548 -6.592 -13.109 1.00 96.12 160 GLY A O 1
ATOM 1179 N N . VAL A 1 161 ? -1.687 -6.747 -12.911 1.00 95.88 161 VAL A N 1
ATOM 1180 C CA . VAL A 1 161 ? -1.892 -7.426 -14.201 1.00 95.88 161 VAL A CA 1
ATOM 1181 C C . VAL A 1 161 ? -1.399 -6.552 -15.355 1.00 95.88 161 VAL A C 1
ATOM 1183 O O . VAL A 1 161 ? -0.675 -7.042 -16.218 1.00 95.88 161 VAL A O 1
ATOM 1186 N N . GLY A 1 162 ? -1.719 -5.257 -15.349 1.00 93.38 162 GLY A N 1
ATOM 1187 C CA . GLY A 1 162 ? -1.258 -4.308 -16.362 1.00 93.38 162 GLY A CA 1
ATOM 1188 C C . GLY A 1 162 ? 0.260 -4.328 -16.537 1.00 93.38 162 GLY A C 1
ATOM 1189 O O . GLY A 1 162 ? 0.740 -4.531 -17.649 1.00 93.38 162 GLY A O 1
ATOM 1190 N N . TRP A 1 163 ? 1.017 -4.223 -15.445 1.00 94.44 163 TRP A N 1
ATOM 1191 C CA . TRP A 1 163 ? 2.480 -4.296 -15.465 1.00 94.44 163 TRP A CA 1
ATOM 1192 C C . TRP A 1 163 ? 3.029 -5.652 -15.905 1.00 94.44 163 TRP A C 1
ATOM 1194 O O . TRP A 1 163 ? 4.059 -5.704 -16.579 1.00 94.44 163 TRP A O 1
ATOM 1204 N N . LEU A 1 164 ? 2.346 -6.753 -15.578 1.00 94.50 164 LEU A N 1
ATOM 1205 C CA . LEU A 1 164 ? 2.747 -8.078 -16.048 1.00 94.50 164 LEU A CA 1
ATOM 1206 C C . LEU A 1 164 ? 2.617 -8.226 -17.572 1.00 94.50 164 LEU A C 1
ATOM 1208 O O . LEU A 1 164 ? 3.336 -9.044 -18.143 1.00 94.50 164 LEU A O 1
ATOM 1212 N N . TYR A 1 165 ? 1.760 -7.456 -18.239 1.00 90.12 165 TYR A N 1
ATOM 1213 C CA . TYR A 1 165 ? 1.549 -7.541 -19.692 1.00 90.12 165 TYR A CA 1
ATOM 1214 C C . TYR A 1 165 ? 1.985 -6.270 -20.460 1.00 90.12 165 TYR A C 1
ATOM 1216 O O . TYR A 1 165 ? 1.702 -6.130 -21.657 1.00 90.12 165 TYR A O 1
ATOM 1224 N N . ALA A 1 166 ? 2.682 -5.340 -19.795 1.00 83.44 166 ALA A N 1
ATOM 1225 C CA . ALA A 1 166 ? 3.128 -4.055 -20.349 1.00 83.44 166 ALA A CA 1
ATOM 1226 C C . ALA A 1 166 ? 4.477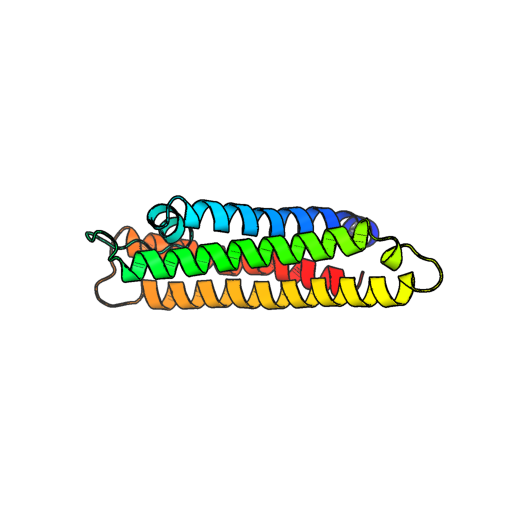 -4.092 -21.074 1.00 83.44 166 ALA A C 1
ATOM 1228 O O . ALA A 1 166 ? 5.413 -4.789 -20.639 1.00 83.44 166 ALA A O 1
#

pLDDT: mean 88.19, std 13.03, range [35.69, 97.5]

InterPro domains:
  IPR025363 Protein of unknown function DUF4267 [PF14087] (27-161)

Mean predicted aligned error: 6.22 Å

Nearest PDB structures (foldseek):
  8a6m-assembly1_A  TM=3.447E-01  e=2.189E-01  Homo sapiens
  7n0l-assembly1_B  TM=5.122E-01  e=9.804E+00  Mus musculus
  7xge-assembly3_E  TM=3.696E-01  e=8.107E+00  synthetic construct
  2x3v-assembly2_C  TM=3.337E-01  e=5.543E+00  Mus musculus

Secondary structure (DSSP, 8-state):
---------HHHHHHHHHHHHHHHHHHHHHHHHHHHH-HHHHHHHTT---TT-PPPHHHHHHHHHHHHHHHHHHHHHHHHHHHHHH-HHHH-TTTHHHHHHHHHHHHHHHHHHHHHHHHHHHHHHHHHHTSTT--HHHHHHHHHHHHHHHHHHHHHHHHHHHHHT-

Radius of gyration: 19.28 Å; Cα contacts (8 Å, |Δi|>4): 197; chains: 1; bounding box: 49×22×61 Å

Organism: NCBI:txid191047